Protein AF-A0AAD7DCB7-F1 (afdb_monomer)

Sequence (107 aa):
ERIRAVRSWRGGPARYDTIFVEQDGDLPGFCGLLTARVLLFFSFKHDHIEYPCALVTWLAAIGDPPCPDVGMWMVEPDVDNRGKRVMDIIHVDSILRGAHLIPIFSR

Secondary structure (DSSP, 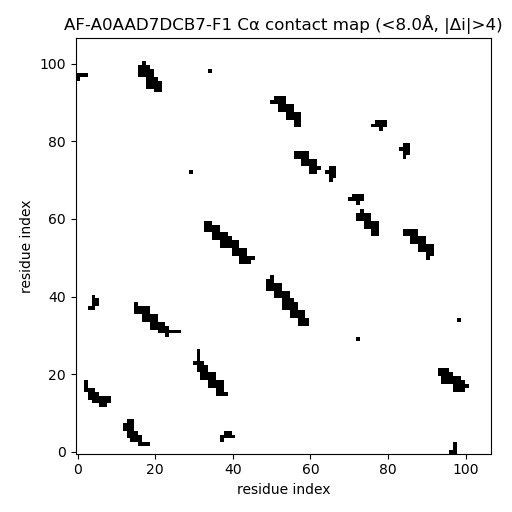8-state):
----EESSSTTSS-EE-EEEEES-TTS-GGGGEEEEEEEEEEEEEETTEEEEEEEEEEEEE-SSS--TTT----EEE-B-TTSPBPEEEEEGGGEEEEE--------

Foldseek 3Di:
DDADAACADPNHHTDWFKFWFAQAPVDPDCVRTWIWTFNDWDWDDDPNDIFTKTKIFTWAWDDDDDDPVPNHTDTHFDADPVRHTDIDIDGPVRTPGTDDDDDDPDD

Solvent-accessible surface area (backbone atoms only — not comparable to full-atom values): 6476 Å² total; per-residue (Å²): 139,86,83,49,49,40,81,53,46,96,89,43,64,59,41,57,38,33,28,34,27,69,72,36,90,89,42,69,72,66,81,12,43,44,40,31,34,36,66,36,77,52,69,51,74,57,97,91,40,78,47,54,30,29,37,32,33,42,35,40,69,58,75,81,72,53,40,85,89,78,70,43,77,47,67,43,80,30,54,46,100,84,70,45,70,40,66,52,80,42,55,52,84,46,50,74,45,76,43,86,86,77,84,85,84,81,130

Mean predicted aligned error: 3.86 Å

Structure (mmCIF, N/CA/C/O backbone):
data_AF-A0AAD7DCB7-F1
#
_entry.id   AF-A0AAD7DCB7-F1
#
loop_
_atom_site.group_PDB
_atom_site.id
_atom_site.type_symbol
_atom_site.label_atom_id
_atom_site.label_alt_id
_atom_site.label_comp_id
_atom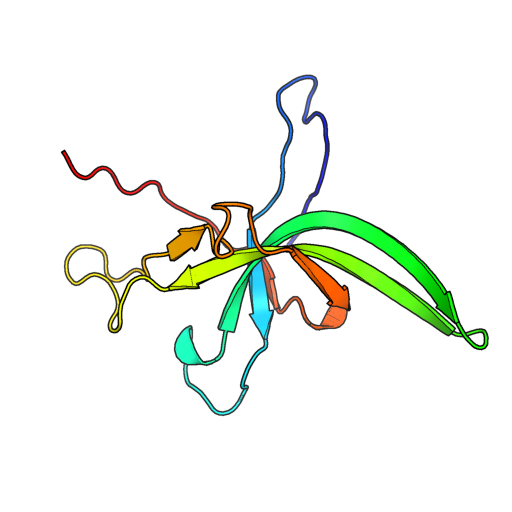_site.label_asym_id
_atom_site.label_entity_id
_atom_site.label_seq_id
_atom_site.pdbx_PDB_ins_code
_atom_site.Cartn_x
_atom_site.Cartn_y
_atom_site.Cartn_z
_atom_site.occupancy
_atom_site.B_iso_or_equiv
_atom_site.auth_seq_id
_atom_site.auth_comp_id
_atom_site.auth_asym_id
_atom_site.auth_atom_id
_atom_site.pdbx_PDB_model_num
ATOM 1 N N . GLU A 1 1 ? 8.776 -6.271 11.960 1.00 84.56 1 GLU A N 1
ATOM 2 C CA . GLU A 1 1 ? 8.678 -5.043 11.133 1.00 84.56 1 GLU A CA 1
ATOM 3 C C . GLU A 1 1 ? 7.692 -4.061 11.782 1.00 84.56 1 GLU A C 1
ATOM 5 O O . GLU A 1 1 ? 6.909 -4.505 12.611 1.00 84.56 1 GLU A O 1
ATOM 10 N N . ARG A 1 2 ? 7.738 -2.748 11.493 1.00 92.31 2 ARG A N 1
ATOM 11 C CA . ARG A 1 2 ? 6.727 -1.780 11.973 1.00 92.31 2 ARG A CA 1
ATOM 12 C C . ARG A 1 2 ? 6.367 -0.778 10.880 1.00 92.31 2 ARG A C 1
ATOM 14 O O . ARG A 1 2 ? 7.222 0.031 10.522 1.00 92.31 2 ARG A O 1
ATOM 21 N N . ILE A 1 3 ? 5.103 -0.794 10.467 1.00 96.69 3 ILE A N 1
ATOM 22 C CA . ILE A 1 3 ? 4.494 0.136 9.508 1.00 96.69 3 ILE A CA 1
ATOM 23 C C . ILE A 1 3 ? 3.889 1.317 10.282 1.00 96.69 3 ILE A C 1
ATOM 25 O O . ILE A 1 3 ? 3.341 1.145 11.374 1.00 96.69 3 ILE A O 1
ATOM 29 N N . ARG A 1 4 ? 4.048 2.538 9.770 1.00 96.12 4 ARG A N 1
ATOM 30 C CA . ARG A 1 4 ? 3.626 3.781 10.431 1.00 96.12 4 ARG A CA 1
ATOM 31 C C . ARG A 1 4 ? 2.812 4.667 9.499 1.00 96.12 4 ARG A C 1
ATOM 33 O O . ARG A 1 4 ? 3.166 4.854 8.340 1.00 96.12 4 ARG A O 1
ATOM 40 N N . ALA A 1 5 ? 1.798 5.296 10.079 1.00 97.25 5 ALA A N 1
ATOM 41 C CA . ALA A 1 5 ? 1.073 6.416 9.501 1.00 97.25 5 ALA A CA 1
ATOM 42 C C . ALA A 1 5 ? 0.959 7.513 10.565 1.00 97.25 5 ALA A C 1
ATOM 44 O O . ALA A 1 5 ? 0.135 7.433 11.475 1.00 97.25 5 ALA A O 1
ATOM 45 N N . VAL A 1 6 ? 1.858 8.497 10.517 1.00 96.25 6 VAL A N 1
ATOM 46 C CA . VAL A 1 6 ? 1.962 9.562 11.523 1.00 96.25 6 VAL A CA 1
ATOM 47 C C . VAL A 1 6 ? 2.071 10.924 10.849 1.00 96.25 6 VAL A C 1
ATOM 49 O O . VAL A 1 6 ? 2.883 11.126 9.951 1.00 96.25 6 VAL A O 1
ATOM 52 N N . ARG A 1 7 ? 1.268 11.889 11.311 1.00 94.38 7 ARG A N 1
ATOM 53 C CA . ARG A 1 7 ? 1.214 13.247 10.736 1.00 94.38 7 ARG A CA 1
ATOM 54 C C . ARG A 1 7 ? 2.461 14.090 11.019 1.00 94.38 7 ARG A C 1
ATOM 56 O O . ARG A 1 7 ? 2.745 15.011 10.266 1.00 94.38 7 ARG A O 1
ATOM 63 N N . SER A 1 8 ? 3.207 13.767 12.075 1.00 95.56 8 SER A N 1
ATOM 64 C CA . SER A 1 8 ? 4.519 14.347 12.367 1.00 95.56 8 SER A CA 1
ATOM 65 C C . SER A 1 8 ? 5.423 13.278 12.967 1.00 95.56 8 SER A C 1
ATOM 67 O O . SER A 1 8 ? 5.055 12.605 13.933 1.00 95.56 8 SER A O 1
ATOM 69 N N . TRP A 1 9 ? 6.602 13.096 12.380 1.00 92.50 9 TRP A N 1
ATOM 70 C CA . TRP A 1 9 ? 7.588 12.126 12.839 1.00 92.50 9 TRP A CA 1
ATOM 71 C C . TRP A 1 9 ? 8.791 12.840 13.446 1.00 92.50 9 TRP A C 1
ATOM 73 O O . TRP 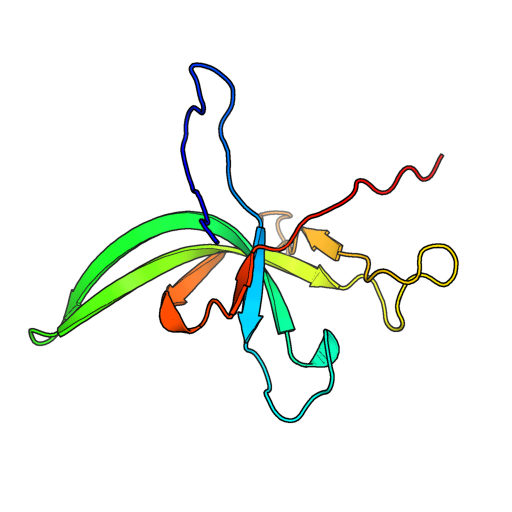A 1 9 ? 9.495 13.571 12.756 1.00 92.50 9 TRP A O 1
ATOM 83 N N . ARG A 1 10 ? 9.037 12.613 14.745 1.00 93.19 10 ARG A N 1
ATOM 84 C CA . ARG A 1 10 ? 10.134 13.243 15.511 1.00 93.19 10 ARG A CA 1
ATOM 85 C C . ARG A 1 10 ? 10.129 14.782 15.434 1.00 93.19 10 ARG A C 1
ATOM 87 O O . ARG A 1 10 ? 11.184 15.394 15.326 1.00 93.19 10 ARG A O 1
ATOM 94 N N . GLY A 1 11 ? 8.941 15.392 15.456 1.00 93.75 11 GLY A N 1
ATOM 95 C CA . GLY A 1 11 ? 8.761 16.842 15.297 1.00 93.75 11 GLY A CA 1
ATOM 96 C C . GLY A 1 11 ? 8.940 17.347 13.859 1.00 93.75 11 GLY A C 1
ATOM 97 O O . GLY A 1 11 ? 8.877 18.547 13.623 1.00 93.75 11 GLY A O 1
ATOM 98 N N . GLY A 1 12 ? 9.165 16.443 12.904 1.00 95.19 12 GLY A N 1
ATOM 99 C CA . GLY A 1 12 ? 9.334 16.748 11.490 1.00 95.19 12 GLY A CA 1
ATOM 100 C C . GLY A 1 12 ? 8.095 16.434 10.644 1.00 95.19 12 GLY A C 1
ATOM 101 O O . GLY A 1 12 ? 6.982 16.318 11.177 1.00 95.19 12 GLY A O 1
ATOM 102 N N . PRO A 1 13 ? 8.289 16.275 9.322 1.00 96.12 13 PRO A N 1
ATOM 103 C CA . PRO A 1 13 ? 7.226 15.960 8.376 1.00 96.12 13 PRO A CA 1
ATOM 104 C C . PRO A 1 13 ? 6.469 14.671 8.704 1.00 96.12 13 PRO A C 1
ATOM 106 O O . PRO A 1 13 ? 6.916 13.825 9.487 1.00 96.12 13 PRO A O 1
ATOM 109 N N . ALA A 1 14 ? 5.314 14.516 8.061 1.00 96.19 14 ALA A N 1
ATOM 110 C CA . ALA A 1 14 ? 4.544 13.288 8.137 1.00 96.19 14 ALA A CA 1
ATOM 111 C C . ALA A 1 14 ? 5.348 12.090 7.614 1.00 96.19 14 ALA A C 1
ATOM 113 O O . ALA A 1 14 ? 6.141 12.205 6.678 1.00 96.19 14 ALA A O 1
ATOM 114 N N . ARG A 1 15 ? 5.100 10.923 8.204 1.00 95.56 15 ARG A N 1
ATOM 115 C CA . ARG A 1 15 ? 5.653 9.645 7.766 1.00 95.56 15 ARG A CA 1
ATOM 116 C C . ARG A 1 15 ? 4.512 8.671 7.513 1.00 95.56 15 ARG A C 1
ATOM 118 O O . ARG A 1 15 ? 3.820 8.265 8.446 1.00 95.56 15 ARG A O 1
ATOM 125 N N . TYR A 1 16 ? 4.375 8.293 6.251 1.00 97.19 16 TYR A N 1
ATOM 126 C CA . TYR A 1 16 ? 3.399 7.334 5.752 1.00 97.19 16 TYR A CA 1
ATOM 127 C C . TYR A 1 16 ? 4.162 6.231 5.030 1.00 97.19 16 TYR A C 1
ATOM 129 O O . TYR A 1 16 ? 4.682 6.442 3.930 1.00 97.19 16 TYR A O 1
ATOM 137 N N . ASP A 1 17 ? 4.303 5.093 5.700 1.00 97.69 17 ASP A N 1
ATOM 138 C CA . ASP A 1 17 ? 5.051 3.959 5.174 1.00 97.69 17 ASP A CA 1
ATOM 139 C C . ASP A 1 17 ? 4.287 3.333 3.986 1.00 97.69 17 ASP A C 1
ATOM 141 O O . ASP A 1 17 ? 3.056 3.399 3.887 1.00 97.69 17 ASP A O 1
ATOM 145 N N . THR A 1 18 ? 5.044 2.773 3.043 1.00 98.06 18 THR A N 1
ATOM 146 C CA . THR A 1 18 ? 4.501 2.049 1.882 1.00 98.06 18 THR A CA 1
ATOM 147 C C . THR A 1 18 ? 4.436 0.564 2.231 1.00 98.06 18 THR A C 1
ATOM 149 O O . THR A 1 18 ? 5.204 0.098 3.074 1.00 98.06 18 THR A O 1
ATOM 152 N N . ILE A 1 19 ? 3.496 -0.165 1.645 1.00 98.38 19 ILE A N 1
ATOM 153 C CA . ILE A 1 19 ? 3.192 -1.559 1.961 1.00 98.38 19 ILE A CA 1
ATOM 154 C C . ILE A 1 19 ? 2.928 -2.367 0.692 1.00 98.38 19 ILE A C 1
ATOM 156 O O . ILE A 1 19 ? 2.500 -1.808 -0.320 1.0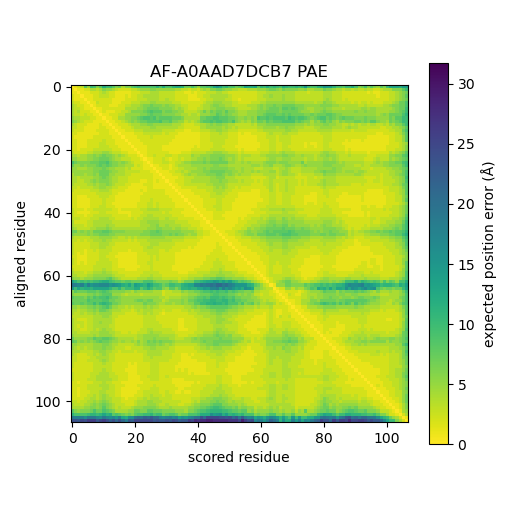0 98.38 19 ILE A O 1
ATOM 160 N N . PHE A 1 20 ? 3.148 -3.676 0.794 1.00 97.94 20 PHE A N 1
ATOM 161 C CA . PHE A 1 20 ? 2.584 -4.664 -0.117 1.00 97.94 20 PHE A CA 1
ATOM 162 C C . PHE A 1 20 ? 1.299 -5.236 0.474 1.00 97.94 20 PHE A C 1
ATOM 164 O O . PHE A 1 20 ? 1.246 -5.553 1.665 1.00 97.94 20 PHE A O 1
ATOM 171 N N . VAL A 1 21 ? 0.287 -5.363 -0.373 1.00 97.88 21 VAL A N 1
ATOM 172 C CA . VAL A 1 21 ? -1.022 -5.936 -0.060 1.00 97.88 21 VAL A CA 1
ATOM 173 C C . VAL A 1 21 ? -1.208 -7.165 -0.940 1.00 97.88 21 VAL A C 1
ATOM 175 O O . VAL A 1 21 ? -0.879 -7.120 -2.124 1.00 97.88 21 VAL A O 1
ATOM 178 N N . GLU A 1 22 ? -1.690 -8.259 -0.364 1.00 96.31 22 GLU A N 1
ATOM 179 C CA . GLU A 1 22 ? -1.998 -9.472 -1.124 1.00 96.31 22 GLU A CA 1
ATOM 180 C C . GLU A 1 22 ? -3.154 -9.219 -2.105 1.00 96.31 22 GLU A C 1
ATOM 182 O O . GLU A 1 22 ? -4.163 -8.613 -1.734 1.00 96.31 22 GLU A O 1
ATOM 187 N N . GLN A 1 23 ? -2.996 -9.665 -3.354 1.00 93.69 23 GLN A N 1
ATOM 188 C CA . GLN A 1 23 ? -4.033 -9.605 -4.387 1.00 93.69 23 GLN A CA 1
ATOM 189 C C . GLN A 1 23 ? -4.393 -10.993 -4.904 1.00 93.69 23 GLN A C 1
ATOM 191 O O . GLN A 1 23 ? -5.567 -11.351 -4.918 1.00 93.69 23 GLN A O 1
ATOM 196 N N . ASP A 1 24 ? -3.386 -11.751 -5.336 1.00 94.06 24 ASP A N 1
ATOM 197 C CA . ASP A 1 24 ? -3.551 -13.090 -5.891 1.00 94.06 24 ASP A CA 1
ATOM 198 C C . ASP A 1 24 ? -2.359 -13.962 -5.481 1.00 94.06 24 ASP A C 1
ATOM 200 O O . ASP A 1 24 ? -1.230 -13.752 -5.931 1.00 94.06 24 ASP A O 1
ATOM 204 N N . GLY A 1 25 ? -2.617 -14.928 -4.598 1.00 91.12 25 GLY A N 1
ATOM 205 C CA . GLY A 1 25 ? -1.604 -15.843 -4.074 1.00 91.12 25 GLY A CA 1
ATOM 206 C C . GLY A 1 25 ? -1.100 -16.872 -5.090 1.00 91.12 25 GLY A C 1
ATOM 207 O O . GLY A 1 25 ? -0.065 -17.494 -4.846 1.00 91.12 25 GLY A O 1
ATOM 208 N N . ASP A 1 26 ? -1.786 -17.036 -6.226 1.00 95.38 26 ASP A N 1
ATOM 209 C CA . ASP A 1 26 ? -1.378 -17.959 -7.289 1.00 95.38 26 ASP A CA 1
ATOM 210 C C . ASP A 1 26 ? -0.353 -17.323 -8.247 1.00 95.38 26 ASP A C 1
ATOM 212 O O . ASP A 1 26 ? 0.328 -18.026 -9.003 1.00 95.38 26 ASP A O 1
ATOM 216 N N . LEU A 1 27 ? -0.197 -15.993 -8.208 1.00 93.62 27 LEU A N 1
ATOM 217 C CA . LEU A 1 27 ? 0.766 -15.267 -9.031 1.00 93.62 27 LEU A CA 1
ATOM 218 C C . LEU A 1 27 ? 2.128 -15.121 -8.332 1.00 93.62 27 L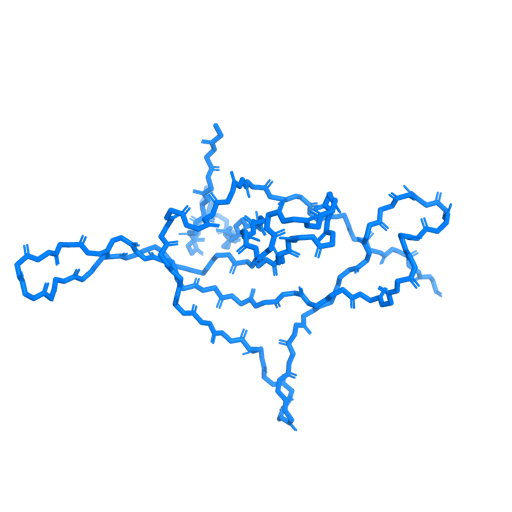EU A C 1
ATOM 220 O O . LEU A 1 27 ? 2.213 -14.818 -7.140 1.00 93.62 27 LEU A O 1
ATOM 224 N N . PRO A 1 28 ? 3.245 -15.285 -9.065 1.00 91.00 28 PRO A N 1
ATOM 225 C CA . PRO A 1 28 ? 4.566 -15.217 -8.466 1.00 91.00 28 PRO A CA 1
ATOM 226 C C . PRO A 1 28 ? 4.986 -13.778 -8.146 1.00 91.00 28 PRO A C 1
ATOM 228 O O . PRO A 1 28 ? 4.879 -12.863 -8.966 1.00 91.00 28 PRO A O 1
ATOM 231 N N . GLY A 1 29 ? 5.600 -13.604 -6.976 1.00 90.44 29 GLY A N 1
ATOM 232 C CA . GLY A 1 29 ? 6.306 -12.377 -6.614 1.00 90.44 29 GLY A CA 1
ATOM 233 C C . GLY A 1 29 ? 5.401 -11.146 -6.622 1.00 90.44 29 GLY A C 1
ATOM 234 O O . GLY A 1 29 ? 4.323 -11.160 -6.045 1.00 90.44 29 GLY A O 1
ATOM 235 N N . PHE A 1 30 ? 5.862 -10.061 -7.247 1.00 92.00 30 PHE A N 1
ATOM 236 C CA . PHE A 1 30 ? 5.133 -8.789 -7.282 1.00 92.00 30 PHE A CA 1
ATOM 237 C C . PHE A 1 30 ? 3.831 -8.860 -8.089 1.00 92.00 30 PHE A C 1
ATOM 239 O O . PHE A 1 30 ? 2.920 -8.099 -7.798 1.00 92.00 30 PHE A O 1
ATOM 246 N N . CYS A 1 31 ? 3.710 -9.773 -9.059 1.00 91.38 31 CYS A N 1
ATOM 247 C CA . CYS A 1 31 ? 2.505 -9.878 -9.886 1.00 91.38 31 CYS A CA 1
ATOM 248 C C . CYS A 1 31 ? 1.258 -10.266 -9.075 1.00 91.38 31 CYS A C 1
ATOM 250 O O . CYS A 1 31 ? 0.150 -9.965 -9.498 1.00 91.38 31 CYS A O 1
ATOM 252 N N . GLY A 1 32 ? 1.439 -10.909 -7.916 1.00 94.31 32 GLY A N 1
ATOM 253 C CA . GLY A 1 32 ? 0.366 -11.221 -6.967 1.00 94.31 32 GLY A CA 1
ATOM 254 C C . GLY A 1 32 ? 0.135 -10.152 -5.896 1.00 94.31 32 GLY A C 1
ATOM 255 O O . GLY A 1 32 ? -0.619 -10.389 -4.949 1.00 94.31 32 GLY A O 1
ATOM 256 N N . LEU A 1 33 ? 0.808 -8.998 -5.990 1.00 95.50 33 LEU A N 1
ATOM 257 C CA . LEU A 1 33 ? 0.817 -7.961 -4.961 1.00 95.50 33 LEU A CA 1
ATOM 258 C C . LEU A 1 33 ? 0.332 -6.615 -5.497 1.00 95.50 33 LEU A C 1
ATOM 260 O O . LEU A 1 33 ? 0.729 -6.153 -6.563 1.00 95.50 33 LEU A O 1
ATOM 264 N N . LEU A 1 34 ? -0.416 -5.910 -4.656 1.00 96.69 34 LEU A N 1
ATOM 265 C CA . LEU A 1 34 ? -0.678 -4.484 -4.805 1.00 96.69 34 LEU A CA 1
ATOM 266 C C . LEU A 1 34 ? 0.305 -3.679 -3.956 1.00 96.69 34 LEU A C 1
ATOM 268 O O . LEU A 1 34 ? 0.763 -4.122 -2.900 1.00 96.69 34 LEU A O 1
ATOM 272 N N . THR A 1 35 ? 0.600 -2.455 -4.391 1.00 97.44 35 THR A N 1
ATOM 273 C CA . THR A 1 35 ? 1.434 -1.517 -3.632 1.00 97.44 35 THR A CA 1
ATOM 274 C C . THR A 1 35 ? 0.594 -0.335 -3.168 1.00 97.44 35 THR A C 1
ATOM 276 O O . THR A 1 35 ? -0.144 0.266 -3.947 1.00 97.44 35 THR A O 1
ATOM 279 N N . ALA A 1 36 ? 0.710 0.032 -1.892 1.00 98.19 36 ALA A N 1
ATOM 280 C CA . ALA A 1 36 ? -0.071 1.127 -1.326 1.00 98.19 36 ALA A CA 1
ATOM 281 C C . ALA A 1 36 ? 0.718 1.931 -0.294 1.00 98.19 36 ALA A C 1
ATOM 283 O O . ALA A 1 36 ? 1.670 1.443 0.310 1.00 98.19 36 ALA A O 1
ATOM 284 N N . ARG A 1 37 ? 0.304 3.174 -0.042 1.00 98.12 37 ARG A N 1
ATOM 285 C CA . ARG A 1 37 ? 0.802 3.991 1.072 1.00 98.12 37 ARG A CA 1
ATOM 286 C C . ARG A 1 37 ? -0.267 4.121 2.142 1.00 98.12 37 ARG A C 1
ATOM 288 O O . ARG A 1 37 ? -1.375 4.565 1.847 1.00 98.12 37 ARG A O 1
ATOM 295 N N . VAL A 1 38 ? 0.085 3.796 3.384 1.00 98.31 38 VAL A N 1
ATOM 296 C CA . VAL A 1 38 ? -0.856 3.864 4.507 1.00 98.31 38 VAL A CA 1
ATOM 297 C C . VAL A 1 38 ? -0.963 5.289 5.027 1.00 98.31 38 VAL A C 1
ATOM 299 O O . VAL A 1 38 ? 0.033 5.897 5.413 1.00 98.31 38 VAL A O 1
ATOM 302 N N . LEU A 1 39 ? -2.183 5.815 5.069 1.00 97.94 39 LEU A N 1
ATOM 303 C CA . LEU A 1 39 ? -2.486 7.182 5.495 1.00 97.94 39 LEU A CA 1
ATOM 304 C C . LEU A 1 39 ? -3.028 7.244 6.925 1.00 97.94 39 LEU A C 1
ATOM 306 O O . LEU A 1 39 ? -2.809 8.232 7.627 1.00 97.94 39 LEU A O 1
ATOM 310 N N . LEU A 1 40 ? -3.729 6.197 7.361 1.00 97.81 40 LEU A N 1
ATOM 311 C CA . LEU A 1 40 ? -4.330 6.106 8.688 1.00 97.81 40 LEU A CA 1
ATOM 312 C C . LEU A 1 40 ? -4.561 4.639 9.054 1.00 97.81 40 LEU A C 1
ATOM 314 O O . LEU A 1 40 ? -5.020 3.873 8.217 1.00 97.81 40 LEU A O 1
ATOM 318 N N . PHE A 1 41 ? -4.313 4.286 10.313 1.00 98.19 41 PHE A N 1
ATOM 319 C CA . PHE A 1 41 ? -4.833 3.062 10.921 1.00 98.19 41 PHE A CA 1
ATOM 320 C C . PHE A 1 41 ? -6.006 3.421 11.829 1.00 98.19 41 PHE A C 1
ATOM 322 O O . PHE A 1 41 ? -5.924 4.397 12.579 1.00 98.19 41 PHE A O 1
ATOM 329 N N . PHE A 1 42 ? -7.085 2.653 11.757 1.00 98.06 42 PHE A N 1
ATOM 330 C CA . PHE A 1 42 ? -8.269 2.821 12.596 1.00 98.06 42 PHE A CA 1
ATOM 331 C C . PHE A 1 42 ? -8.972 1.474 12.771 1.00 98.06 42 PHE A C 1
ATOM 333 O O . PHE A 1 42 ? -8.666 0.524 12.061 1.00 98.06 42 PHE A O 1
ATOM 340 N N . SER A 1 43 ? -9.910 1.377 13.705 1.00 97.94 43 SER A N 1
ATOM 341 C CA . SER A 1 43 ? -10.828 0.243 13.784 1.00 97.94 43 SER A CA 1
ATOM 342 C C . SER A 1 43 ? -12.258 0.745 13.904 1.00 97.94 43 SER A C 1
ATOM 344 O O . SER A 1 43 ? -12.508 1.865 14.362 1.00 97.94 43 SER A O 1
ATOM 346 N N . PHE A 1 44 ? -13.206 -0.069 13.458 1.00 96.75 44 PHE A N 1
ATOM 347 C CA . PHE A 1 44 ? -14.627 0.153 13.700 1.00 96.75 44 PHE A CA 1
ATOM 348 C C . PHE A 1 44 ? -15.295 -1.155 14.109 1.00 96.75 44 PHE A C 1
ATOM 350 O O . PHE A 1 44 ? -14.738 -2.236 13.917 1.00 96.75 44 PHE A O 1
ATOM 357 N N . LYS A 1 45 ? -16.485 -1.056 14.705 1.00 98.00 45 LYS A N 1
ATOM 358 C CA . LYS A 1 45 ? -17.272 -2.222 15.109 1.00 98.00 45 LYS A CA 1
ATOM 359 C C . LYS A 1 45 ? -18.503 -2.369 14.233 1.00 98.00 45 LYS A C 1
ATOM 361 O O . LYS A 1 45 ? -19.224 -1.395 14.028 1.00 98.00 45 LYS A O 1
ATOM 366 N N . HIS A 1 46 ? -18.753 -3.587 13.778 1.00 96.12 46 HIS A N 1
ATOM 367 C CA . HIS A 1 46 ? -19.973 -3.977 13.084 1.00 96.12 46 HIS A CA 1
ATOM 368 C C . HIS A 1 46 ? -20.372 -5.370 13.576 1.00 96.12 46 HIS A C 1
ATOM 370 O O . HIS A 1 46 ? -19.511 -6.230 13.719 1.00 96.12 46 HIS A O 1
ATOM 376 N N . ASP A 1 47 ? -21.640 -5.555 13.948 1.00 96.62 47 ASP A N 1
ATOM 377 C CA . ASP A 1 47 ? -22.166 -6.814 14.499 1.00 96.62 47 ASP A CA 1
ATOM 378 C C . ASP A 1 47 ? -21.310 -7.421 15.625 1.00 96.62 47 ASP A C 1
ATOM 380 O O . ASP A 1 47 ? -21.033 -8.614 15.671 1.00 96.62 47 ASP A O 1
ATOM 384 N N . HIS A 1 48 ? -20.878 -6.568 16.562 1.00 96.81 48 HIS A N 1
ATOM 385 C CA . HIS A 1 48 ? -20.004 -6.917 17.693 1.00 96.81 48 HIS A CA 1
ATOM 386 C C . HIS A 1 48 ? -18.588 -7.396 17.323 1.00 96.81 48 HIS A C 1
ATOM 388 O O . HIS A 1 48 ? -17.809 -7.711 18.222 1.00 96.81 48 HIS A O 1
ATOM 394 N N . ILE A 1 49 ? -18.220 -7.369 16.042 1.00 97.56 49 ILE A N 1
ATOM 395 C CA . ILE A 1 49 ? -16.880 -7.680 15.545 1.00 97.56 49 ILE A CA 1
ATOM 396 C C . ILE A 1 49 ? -16.109 -6.370 15.367 1.00 97.56 49 ILE A C 1
ATOM 398 O O . ILE A 1 49 ? -16.636 -5.392 14.834 1.00 97.56 49 ILE A O 1
ATOM 402 N N . GLU A 1 50 ? -14.869 -6.327 15.852 1.00 97.81 50 GLU A N 1
ATOM 403 C CA . GLU A 1 50 ? -13.949 -5.216 15.611 1.00 97.81 50 GLU A CA 1
ATOM 404 C C . GLU A 1 50 ? -13.114 -5.492 14.360 1.00 97.81 50 GLU A C 1
ATOM 406 O O . GLU A 1 50 ? -12.456 -6.525 14.268 1.00 97.81 50 GLU A O 1
ATOM 411 N N . TYR A 1 51 ? -13.127 -4.548 13.424 1.00 98.00 51 TYR A N 1
ATOM 412 C CA . TYR A 1 51 ? -12.402 -4.627 12.163 1.00 98.00 51 TYR A CA 1
ATOM 413 C C . TYR A 1 51 ? -11.216 -3.660 12.200 1.00 98.00 51 TYR A C 1
ATOM 415 O O . TYR A 1 51 ? -11.425 -2.445 12.104 1.00 98.00 51 TYR A O 1
ATOM 423 N N . PRO A 1 52 ? -9.975 -4.147 12.385 1.00 98.19 52 PRO A N 1
ATOM 424 C CA . PRO A 1 52 ? -8.785 -3.330 12.214 1.00 98.19 52 PRO A CA 1
ATOM 425 C C . PRO A 1 52 ? -8.588 -2.995 10.733 1.00 98.19 52 PRO A C 1
ATOM 427 O O . PRO A 1 52 ? -8.488 -3.871 9.873 1.00 98.19 52 PRO A O 1
ATOM 430 N N . CYS A 1 53 ? -8.485 -1.706 10.434 1.00 98.38 53 CYS A N 1
ATOM 431 C CA . CYS A 1 53 ? -8.441 -1.188 9.077 1.00 98.38 53 CYS A CA 1
ATOM 432 C C . CYS A 1 53 ? -7.286 -0.214 8.850 1.00 98.38 53 CYS A C 1
ATOM 434 O O . CYS A 1 53 ? -6.780 0.455 9.759 1.00 98.38 53 CYS A O 1
ATOM 436 N N . ALA A 1 54 ? -6.910 -0.094 7.583 1.00 98.44 54 ALA A N 1
ATOM 437 C CA . ALA A 1 54 ? -6.000 0.920 7.092 1.00 98.44 54 ALA A CA 1
ATOM 438 C C . ALA A 1 54 ? -6.658 1.694 5.947 1.00 98.44 54 ALA A C 1
ATOM 440 O O . ALA A 1 54 ? -7.174 1.104 5.002 1.00 98.44 54 ALA A O 1
ATOM 441 N N . LEU A 1 55 ? -6.613 3.024 6.018 1.00 98.56 55 LEU A N 1
ATOM 442 C CA . LEU A 1 55 ? -6.894 3.882 4.872 1.00 98.56 55 LEU A CA 1
ATOM 443 C C . LEU A 1 55 ? -5.620 3.999 4.044 1.00 98.56 55 LEU A C 1
ATOM 445 O O . LEU A 1 55 ? -4.585 4.438 4.563 1.00 98.56 55 LEU A O 1
ATOM 449 N N . VAL A 1 56 ? -5.700 3.657 2.765 1.00 98.56 56 VAL A N 1
ATOM 450 C CA . VAL A 1 56 ? -4.551 3.655 1.862 1.00 98.56 56 VAL A CA 1
ATOM 451 C C . VAL A 1 56 ? -4.776 4.529 0.636 1.00 98.56 56 VAL A C 1
ATOM 453 O O . VAL A 1 56 ? -5.900 4.895 0.304 1.00 98.56 56 VAL A O 1
ATOM 456 N N . THR A 1 57 ? -3.681 4.868 -0.039 1.00 98.50 57 THR A N 1
ATOM 457 C CA . THR A 1 57 ? -3.691 5.320 -1.433 1.00 98.50 57 THR A CA 1
ATOM 458 C C . THR A 1 57 ? -2.844 4.377 -2.275 1.00 98.50 57 THR A C 1
ATOM 460 O O . THR A 1 57 ? -1.751 3.992 -1.847 1.00 98.50 57 THR A O 1
ATOM 463 N N . TRP A 1 58 ? -3.357 3.999 -3.441 1.00 98.19 58 TRP A N 1
ATOM 464 C CA . TRP A 1 58 ? -2.743 2.986 -4.293 1.00 98.19 58 TRP A CA 1
ATOM 465 C C . TRP A 1 58 ? -1.597 3.537 -5.144 1.00 98.19 58 TRP A C 1
ATOM 467 O O . TRP A 1 58 ? -1.497 4.739 -5.425 1.00 98.19 58 TRP A O 1
ATOM 477 N N . LEU A 1 59 ? -0.695 2.631 -5.506 1.00 97.12 59 LEU A N 1
ATOM 478 C CA . LEU A 1 59 ? 0.408 2.849 -6.428 1.00 97.12 59 LEU A CA 1
ATOM 479 C C . LEU A 1 59 ? 0.300 1.788 -7.529 1.00 97.12 59 LEU A C 1
ATOM 481 O O . LEU A 1 59 ? 0.414 0.596 -7.241 1.00 97.12 59 LEU A O 1
ATOM 485 N N . ALA A 1 60 ? 0.061 2.223 -8.763 1.00 94.69 60 ALA A N 1
ATOM 486 C CA . ALA A 1 60 ? -0.061 1.345 -9.919 1.00 94.69 60 ALA A CA 1
ATOM 487 C C . ALA A 1 60 ? 1.324 0.998 -10.473 1.00 94.69 60 ALA A C 1
ATOM 489 O O . ALA A 1 60 ? 2.223 1.841 -10.476 1.00 94.69 60 ALA A O 1
ATOM 490 N N . ALA A 1 61 ? 1.500 -0.238 -10.941 1.00 93.12 61 ALA A N 1
ATOM 491 C CA . ALA A 1 61 ? 2.716 -0.651 -11.631 1.00 93.12 61 ALA A CA 1
ATOM 492 C C . ALA A 1 61 ? 2.843 0.066 -12.983 1.00 93.12 61 ALA A C 1
ATOM 494 O O . ALA A 1 61 ? 1.880 0.147 -13.746 1.00 93.12 61 ALA A O 1
ATOM 495 N N . ILE A 1 62 ? 4.039 0.574 -13.280 1.00 90.38 62 ILE A 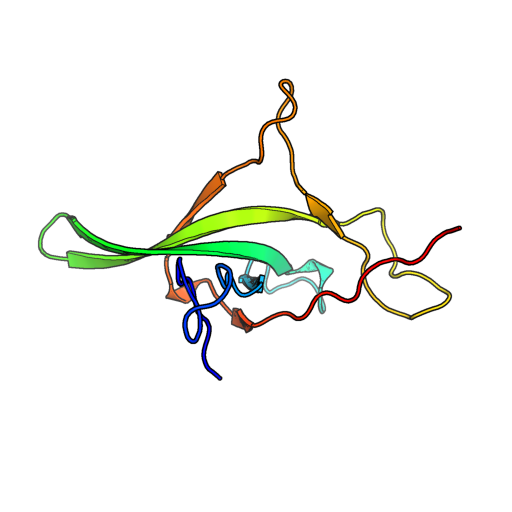N 1
ATOM 496 C CA . ILE A 1 62 ? 4.357 1.192 -14.566 1.00 90.38 62 ILE A CA 1
ATOM 497 C C . ILE A 1 62 ? 4.902 0.106 -15.488 1.00 90.38 62 ILE A C 1
ATOM 499 O O . ILE A 1 62 ? 6.082 -0.244 -15.423 1.00 90.38 62 ILE A O 1
ATOM 503 N N . GLY A 1 63 ? 4.033 -0.394 -16.363 1.00 83.00 63 GLY A N 1
ATOM 504 C CA . GLY A 1 63 ? 4.371 -1.454 -17.306 1.00 83.00 63 GLY A CA 1
ATOM 505 C C . GLY A 1 63 ? 4.607 -2.817 -16.648 1.00 83.00 63 GLY A C 1
ATOM 506 O O . GLY A 1 63 ? 4.421 -3.009 -15.448 1.00 83.00 63 GLY A O 1
ATOM 507 N N . ASP A 1 64 ? 5.003 -3.766 -17.486 1.00 80.31 64 ASP A N 1
ATOM 508 C CA . ASP A 1 64 ? 5.378 -5.143 -17.156 1.00 80.31 64 ASP A CA 1
ATOM 509 C C . ASP A 1 64 ? 6.405 -5.546 -18.226 1.00 80.31 64 ASP A C 1
ATOM 511 O O . ASP A 1 64 ? 6.081 -5.384 -19.413 1.00 80.31 64 ASP A O 1
ATOM 515 N N . PRO A 1 65 ? 7.659 -5.945 -17.907 1.00 86.12 65 PRO A N 1
ATOM 516 C CA . PRO A 1 65 ? 8.241 -6.485 -16.654 1.00 86.12 65 PRO A CA 1
ATOM 517 C C . PRO A 1 65 ? 9.009 -5.451 -15.778 1.00 86.12 65 PRO A C 1
ATOM 519 O O . PRO A 1 65 ? 8.960 -4.256 -16.081 1.00 86.12 65 PRO A O 1
ATOM 522 N N . PRO A 1 66 ? 9.736 -5.849 -14.693 1.00 89.25 66 PRO A N 1
ATOM 523 C CA . PRO A 1 66 ? 10.590 -4.939 -13.916 1.00 89.25 66 PRO A CA 1
ATOM 524 C C . PRO A 1 66 ? 11.551 -4.122 -14.779 1.00 89.25 66 PRO A C 1
ATOM 526 O O . PRO A 1 66 ? 11.992 -4.577 -15.835 1.00 89.25 66 PRO A O 1
ATOM 529 N N . CYS A 1 67 ? 11.953 -2.947 -14.285 1.00 87.88 67 CYS A N 1
ATOM 530 C CA . CYS A 1 67 ? 12.922 -2.105 -14.980 1.00 87.88 67 CYS A CA 1
ATOM 531 C C . CYS A 1 67 ? 14.217 -2.895 -15.252 1.00 87.88 67 CYS A C 1
ATOM 533 O O . CYS A 1 67 ? 14.808 -3.414 -14.300 1.00 87.88 67 CYS A O 1
ATOM 535 N N . PRO A 1 68 ? 14.690 -2.967 -16.509 1.00 86.81 68 PRO A N 1
ATOM 536 C CA . PRO A 1 68 ? 15.847 -3.785 -16.867 1.00 86.81 68 PRO A CA 1
ATOM 537 C C . PRO A 1 68 ? 17.153 -3.296 -16.226 1.00 86.81 68 PRO A C 1
ATOM 539 O O . PRO A 1 68 ? 18.041 -4.106 -15.977 1.00 86.81 68 PRO A O 1
ATOM 542 N N . ASP A 1 69 ? 17.261 -2.001 -15.917 1.00 86.88 69 ASP A N 1
ATOM 543 C CA . ASP A 1 69 ? 18.493 -1.406 -15.384 1.00 86.88 69 ASP A CA 1
ATOM 544 C C . ASP A 1 69 ? 18.673 -1.647 -13.878 1.00 86.88 69 ASP A C 1
ATOM 546 O O . ASP A 1 69 ? 19.789 -1.855 -13.406 1.00 86.88 69 ASP A O 1
ATOM 550 N N . VAL A 1 70 ? 17.578 -1.610 -13.107 1.00 84.88 70 VAL A N 1
ATOM 551 C CA . VAL A 1 70 ? 17.610 -1.747 -11.635 1.00 84.88 70 VAL A CA 1
ATOM 552 C C . VAL A 1 70 ? 17.014 -3.060 -11.125 1.00 84.88 70 VAL A C 1
ATOM 554 O O . VAL A 1 70 ? 17.176 -3.383 -9.950 1.00 84.88 70 VAL A O 1
ATOM 557 N N . GLY A 1 71 ? 16.307 -3.812 -11.972 1.00 89.12 71 GLY A N 1
ATOM 558 C CA . GLY A 1 71 ? 15.618 -5.053 -11.605 1.00 89.12 71 GLY A CA 1
ATOM 559 C C . GLY A 1 71 ? 14.433 -4.860 -10.651 1.00 89.12 71 GLY A C 1
ATOM 560 O O . GLY A 1 71 ? 13.979 -5.821 -10.034 1.00 89.12 71 GLY A O 1
ATOM 561 N N . MET A 1 72 ? 13.945 -3.626 -10.490 1.00 91.19 72 MET A N 1
ATOM 562 C CA . MET A 1 72 ? 12.846 -3.270 -9.588 1.00 91.19 72 MET A CA 1
ATOM 563 C C . MET A 1 72 ? 11.585 -2.909 -10.369 1.00 91.19 72 MET A C 1
ATOM 565 O O . MET A 1 72 ? 11.654 -2.359 -11.469 1.00 91.19 72 MET A O 1
ATOM 569 N N . TRP A 1 73 ? 10.429 -3.174 -9.767 1.00 92.69 73 TRP A N 1
ATOM 570 C CA . TRP A 1 73 ? 9.147 -2.707 -10.281 1.00 92.69 73 TRP A CA 1
ATOM 571 C C . TRP A 1 73 ? 9.033 -1.197 -10.113 1.00 92.69 73 TRP A C 1
ATOM 573 O O . TRP A 1 73 ? 9.295 -0.653 -9.038 1.00 92.69 73 TRP A O 1
ATOM 583 N N . MET A 1 74 ? 8.645 -0.526 -11.190 1.00 93.69 74 MET A N 1
ATOM 584 C CA . MET A 1 74 ? 8.339 0.896 -11.162 1.00 93.69 74 MET A CA 1
ATOM 585 C C . MET A 1 74 ? 6.867 1.066 -10.818 1.00 93.69 74 MET A C 1
ATOM 587 O O . MET A 1 74 ? 6.027 0.314 -11.305 1.00 93.69 74 MET A O 1
ATOM 591 N N . VAL A 1 75 ? 6.559 2.043 -9.971 1.00 94.62 75 VAL A N 1
ATOM 592 C CA . VAL A 1 75 ? 5.184 2.347 -9.575 1.00 94.62 75 VAL A CA 1
ATOM 593 C C . VAL A 1 75 ? 4.943 3.848 -9.580 1.00 94.62 75 VAL A C 1
ATOM 595 O O . VAL A 1 75 ? 5.838 4.629 -9.244 1.00 94.62 75 VAL A O 1
ATOM 598 N N . GLU A 1 76 ? 3.721 4.252 -9.897 1.00 95.19 76 GLU A N 1
ATOM 599 C CA . GLU A 1 76 ? 3.268 5.639 -9.822 1.00 95.19 76 GLU A CA 1
ATOM 600 C C . GLU A 1 76 ? 1.989 5.772 -8.992 1.00 95.19 76 GLU A C 1
ATOM 602 O O . GLU A 1 76 ? 1.284 4.788 -8.779 1.00 95.19 76 GLU A O 1
ATOM 607 N N . PRO A 1 77 ? 1.683 6.969 -8.456 1.00 96.62 77 PRO A N 1
ATOM 608 C CA . PRO A 1 77 ? 0.387 7.240 -7.845 1.00 96.62 77 PRO A CA 1
ATOM 609 C C . PRO A 1 77 ? -0.769 6.820 -8.748 1.00 96.62 77 PRO A C 1
ATOM 611 O O . PRO A 1 77 ? -0.904 7.358 -9.842 1.00 96.62 77 PRO A O 1
ATOM 614 N N . ASP A 1 78 ? -1.633 5.941 -8.250 1.00 97.38 78 ASP A N 1
ATOM 615 C CA . ASP A 1 78 ? -2.881 5.644 -8.940 1.00 97.38 78 ASP A CA 1
ATOM 616 C C . ASP A 1 78 ? -3.847 6.824 -8.760 1.00 97.38 78 ASP A C 1
ATOM 618 O O . ASP A 1 78 ? -4.081 7.291 -7.632 1.00 97.38 78 ASP A O 1
ATOM 622 N N . VAL A 1 79 ? -4.354 7.357 -9.869 1.00 97.56 79 VAL A N 1
ATOM 623 C CA . VAL A 1 79 ? -5.189 8.560 -9.905 1.00 97.56 79 VAL A CA 1
ATOM 624 C C . VAL A 1 79 ? -6.445 8.336 -10.736 1.00 97.56 79 VAL A C 1
ATOM 626 O O . VAL A 1 79 ? -6.425 7.702 -11.784 1.00 97.56 79 VAL A O 1
ATOM 629 N N . ASP A 1 80 ? -7.556 8.898 -10.269 1.00 95.69 80 ASP A N 1
ATOM 630 C CA . ASP A 1 80 ? -8.823 8.883 -10.986 1.00 95.69 80 ASP A CA 1
ATOM 631 C C . ASP A 1 80 ? -8.821 9.839 -12.197 1.00 95.69 80 ASP A C 1
ATOM 633 O O . ASP A 1 80 ? -7.874 10.585 -12.460 1.00 95.69 80 ASP A O 1
ATOM 637 N N . ASN A 1 81 ? -9.940 9.873 -12.924 1.00 95.25 81 ASN A N 1
ATOM 638 C CA . ASN A 1 81 ? -10.132 10.750 -14.084 1.00 95.25 81 ASN A CA 1
ATOM 639 C C . ASN A 1 81 ? -10.081 12.262 -13.770 1.00 95.25 81 ASN A C 1
ATOM 641 O O . ASN A 1 81 ? -10.105 13.075 -14.694 1.00 95.25 81 ASN A O 1
ATOM 645 N N . ARG A 1 82 ? -10.022 12.656 -12.493 1.00 95.88 82 ARG A N 1
ATOM 646 C CA . ARG A 1 82 ? -9.851 14.041 -12.034 1.00 95.88 82 ARG A CA 1
ATOM 647 C C . ARG A 1 82 ? -8.430 14.309 -11.533 1.00 95.88 82 ARG A C 1
ATOM 649 O O . ARG A 1 82 ? -8.172 15.396 -11.019 1.00 95.88 82 ARG A O 1
ATOM 656 N N . GLY A 1 83 ? -7.519 13.342 -11.655 1.00 95.06 83 GLY A N 1
ATOM 657 C CA . GLY A 1 83 ? -6.148 13.434 -11.157 1.00 95.06 83 GLY A CA 1
ATOM 658 C C . GLY A 1 83 ? -6.042 13.318 -9.635 1.00 95.06 83 GLY A C 1
ATOM 659 O O . GLY A 1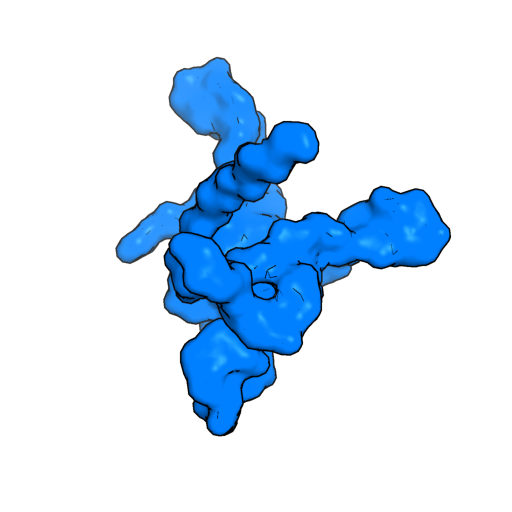 83 ? -5.010 13.676 -9.060 1.00 95.06 83 GLY A O 1
ATOM 660 N N . LYS A 1 84 ? -7.094 12.854 -8.949 1.00 96.81 84 LYS A N 1
ATOM 661 C CA . LYS A 1 84 ? -7.062 12.632 -7.504 1.00 96.81 84 LYS A CA 1
ATOM 662 C C . LYS A 1 84 ? -6.613 11.208 -7.219 1.00 96.81 84 LYS A C 1
ATOM 664 O O . LYS A 1 84 ? -7.053 10.266 -7.861 1.00 96.81 84 LYS A O 1
ATOM 669 N N . ARG A 1 85 ? -5.772 11.052 -6.198 1.00 97.31 85 ARG A N 1
ATOM 670 C CA . ARG A 1 85 ? -5.332 9.743 -5.710 1.00 97.31 85 ARG A CA 1
ATOM 671 C C . ARG A 1 85 ? -6.512 8.819 -5.412 1.00 97.31 85 ARG A C 1
ATOM 673 O O . ARG A 1 85 ? -7.384 9.193 -4.622 1.00 97.31 85 ARG A O 1
ATOM 680 N N . VAL A 1 86 ? -6.473 7.612 -5.970 1.00 97.81 86 VAL A N 1
ATOM 681 C CA . VAL A 1 86 ? -7.393 6.532 -5.608 1.00 97.81 86 VAL A CA 1
ATOM 682 C C . VAL A 1 86 ? -7.071 6.085 -4.182 1.00 97.81 86 VAL A C 1
ATOM 684 O O . VAL A 1 86 ? -5.901 5.971 -3.788 1.00 97.81 86 VAL A O 1
ATOM 687 N N . MET A 1 87 ? -8.118 5.910 -3.379 1.00 97.88 87 MET A N 1
ATOM 688 C CA . MET A 1 87 ? -8.033 5.574 -1.962 1.00 97.88 87 MET A CA 1
ATOM 689 C C . MET A 1 87 ? -9.026 4.478 -1.620 1.00 97.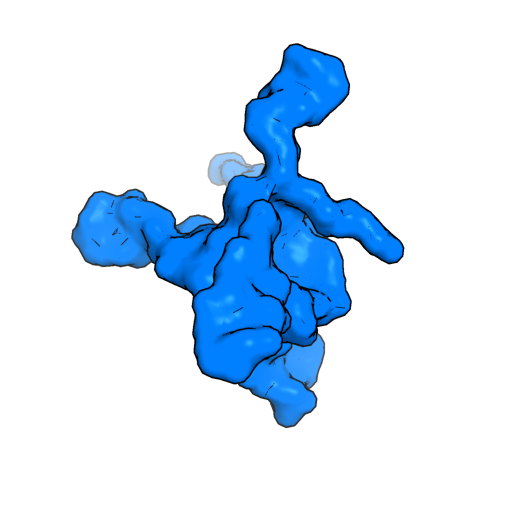88 87 MET A C 1
ATOM 691 O O . MET A 1 87 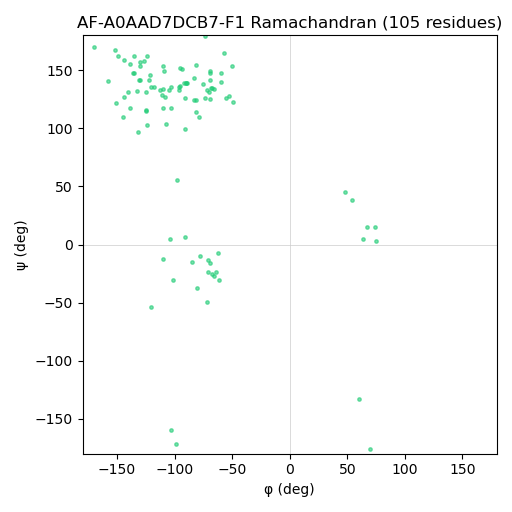? -10.116 4.450 -2.187 1.00 97.88 87 MET A O 1
ATOM 695 N N . ASP A 1 88 ? -8.662 3.633 -0.663 1.00 98.00 88 ASP A N 1
ATOM 696 C CA . ASP A 1 88 ? -9.517 2.543 -0.204 1.00 98.00 88 ASP A CA 1
ATOM 697 C C . ASP A 1 88 ? -9.279 2.218 1.276 1.00 98.00 88 ASP A C 1
ATOM 699 O O . ASP A 1 88 ? -8.260 2.614 1.860 1.00 98.00 88 ASP A O 1
ATOM 703 N N . ILE A 1 89 ? -10.235 1.521 1.886 1.00 98.19 89 ILE A N 1
ATOM 704 C CA . ILE A 1 89 ? -10.133 0.965 3.233 1.00 98.19 89 ILE A CA 1
ATOM 705 C C . ILE A 1 89 ? -9.874 -0.531 3.098 1.00 98.19 89 ILE A C 1
ATOM 707 O O . ILE A 1 89 ? -10.726 -1.274 2.624 1.00 98.19 89 ILE A O 1
ATOM 711 N N . ILE A 1 90 ? -8.721 -0.975 3.586 1.00 98.12 90 ILE A N 1
ATOM 712 C CA . ILE A 1 90 ? -8.358 -2.393 3.613 1.00 98.12 90 ILE A CA 1
ATOM 713 C C . ILE A 1 90 ? -8.345 -2.919 5.044 1.00 98.12 90 ILE A C 1
ATOM 715 O O . ILE A 1 90 ? -8.108 -2.166 5.996 1.00 98.12 90 ILE A O 1
ATOM 719 N N . HIS A 1 91 ? -8.576 -4.221 5.201 1.00 97.56 91 HIS A N 1
ATOM 720 C CA . HIS A 1 91 ? -8.340 -4.899 6.470 1.00 97.56 91 HIS A CA 1
ATOM 721 C C . HIS A 1 91 ? -6.834 -4.967 6.744 1.00 97.56 91 HIS A C 1
ATOM 723 O O . HIS A 1 91 ? -6.048 -5.179 5.826 1.00 97.56 91 HIS A O 1
ATOM 729 N N . VAL A 1 92 ? -6.406 -4.801 7.995 1.00 97.50 92 VAL A N 1
ATOM 730 C CA . VAL A 1 92 ? -4.965 -4.822 8.321 1.00 97.50 92 VAL A CA 1
ATOM 731 C C . VAL A 1 92 ? -4.319 -6.169 7.977 1.00 97.50 92 VAL A C 1
ATOM 733 O O . VAL A 1 92 ? -3.157 -6.188 7.583 1.00 97.50 92 VAL A O 1
ATOM 736 N N . ASP A 1 93 ? -5.071 -7.267 8.045 1.00 96.25 93 ASP A N 1
ATOM 737 C CA . ASP A 1 93 ? -4.553 -8.608 7.734 1.00 96.25 93 ASP A CA 1
ATOM 738 C C . ASP A 1 93 ? -4.240 -8.826 6.247 1.00 96.25 93 ASP A C 1
ATOM 740 O O . ASP A 1 93 ? -3.505 -9.753 5.925 1.00 96.25 93 ASP A O 1
ATOM 744 N N . SER A 1 94 ? -4.730 -7.975 5.334 1.00 96.44 94 SER A N 1
ATOM 745 C CA . SER A 1 94 ? -4.334 -8.057 3.919 1.00 96.44 94 SER A CA 1
ATOM 746 C C . SER A 1 94 ? -2.946 -7.460 3.658 1.00 96.44 94 SER A C 1
ATOM 748 O O . SER A 1 94 ? -2.402 -7.580 2.558 1.00 96.44 94 SER A O 1
ATOM 750 N N . ILE A 1 95 ? -2.361 -6.781 4.652 1.00 97.50 95 ILE A N 1
ATOM 751 C CA . ILE A 1 95 ? -1.033 -6.183 4.556 1.00 97.50 95 ILE A CA 1
ATOM 752 C C . ILE A 1 95 ? 0.015 -7.276 4.752 1.00 97.50 95 ILE A C 1
ATOM 754 O O . ILE A 1 95 ? 0.253 -7.735 5.867 1.00 97.50 95 ILE A O 1
ATOM 758 N N . LEU A 1 96 ? 0.715 -7.626 3.675 1.00 96.25 96 LEU A N 1
ATOM 759 C CA . LEU A 1 96 ? 1.748 -8.654 3.718 1.00 96.25 96 LEU A CA 1
ATOM 760 C C . LEU A 1 96 ? 2.997 -8.171 4.470 1.00 96.25 96 LEU A C 1
ATOM 762 O O . LEU A 1 96 ? 3.536 -8.876 5.321 1.00 96.25 96 LEU A O 1
ATOM 766 N N . ARG A 1 97 ? 3.496 -6.976 4.120 1.00 96.44 97 ARG A N 1
ATOM 767 C CA . ARG A 1 97 ? 4.709 -6.371 4.703 1.00 96.44 97 ARG A CA 1
ATOM 768 C C . ARG A 1 97 ? 4.893 -4.917 4.276 1.00 96.44 97 ARG A C 1
ATOM 770 O O . ARG A 1 97 ? 4.233 -4.433 3.358 1.00 96.44 97 ARG A O 1
ATOM 777 N N . GLY A 1 98 ? 5.840 -4.225 4.903 1.00 97.31 98 GLY A N 1
ATOM 778 C CA . GLY A 1 98 ? 6.300 -2.919 4.441 1.00 97.31 98 GLY A CA 1
ATOM 779 C C . GLY A 1 98 ? 7.077 -3.006 3.123 1.00 97.31 98 GLY A C 1
ATOM 780 O O . GLY A 1 98 ? 7.786 -3.976 2.843 1.00 97.31 98 GLY A O 1
ATOM 781 N N . ALA A 1 99 ? 6.949 -1.952 2.323 1.00 95.69 99 ALA A N 1
ATOM 782 C CA . ALA A 1 99 ? 7.648 -1.741 1.065 1.00 95.69 99 ALA A CA 1
ATOM 783 C C . ALA A 1 99 ? 8.464 -0.443 1.129 1.00 95.69 99 ALA A C 1
ATOM 785 O O . ALA A 1 99 ? 8.059 0.550 1.743 1.00 95.69 99 ALA A O 1
ATOM 786 N N . HIS A 1 100 ? 9.619 -0.440 0.466 1.00 92.81 100 HIS A N 1
ATOM 787 C CA . HIS A 1 100 ? 10.459 0.743 0.326 1.00 92.81 100 HIS A CA 1
ATOM 788 C C . HIS A 1 100 ? 10.447 1.201 -1.125 1.00 92.81 100 HIS A C 1
ATOM 790 O O . HIS A 1 100 ? 10.709 0.414 -2.028 1.00 92.81 100 HIS A O 1
ATOM 796 N N . LEU A 1 101 ? 10.166 2.486 -1.329 1.00 92.44 101 LEU A N 1
ATOM 797 C CA . LEU A 1 101 ? 10.286 3.121 -2.633 1.00 92.44 101 LEU A CA 1
ATOM 798 C C . LEU A 1 101 ? 11.639 3.813 -2.727 1.00 92.44 101 LEU A C 1
ATOM 800 O O . LEU A 1 101 ? 12.041 4.529 -1.806 1.00 92.44 101 LEU A O 1
ATOM 804 N N . ILE A 1 102 ? 12.303 3.630 -3.860 1.00 91.12 102 ILE A N 1
ATOM 805 C CA . ILE A 1 102 ? 13.477 4.404 -4.249 1.00 91.12 102 ILE A CA 1
ATOM 806 C C . ILE A 1 102 ? 13.014 5.387 -5.331 1.00 91.12 102 ILE A C 1
ATOM 808 O O . ILE A 1 102 ? 12.282 4.973 -6.232 1.00 91.12 102 ILE A O 1
ATOM 812 N N . PRO A 1 103 ? 13.368 6.682 -5.252 1.00 88.62 103 PRO A N 1
ATOM 813 C CA . PRO A 1 103 ? 13.005 7.634 -6.293 1.00 88.62 103 PRO A CA 1
ATOM 814 C C . PRO A 1 103 ? 13.584 7.228 -7.652 1.00 88.62 103 PRO A C 1
ATOM 816 O O . PRO A 1 103 ? 14.741 6.817 -7.742 1.00 88.62 103 PRO A O 1
ATOM 819 N N . ILE A 1 104 ? 12.792 7.397 -8.709 1.00 84.88 104 ILE A N 1
ATOM 820 C CA . ILE A 1 104 ? 13.279 7.295 -10.084 1.00 84.88 104 ILE A CA 1
ATOM 821 C C . ILE A 1 104 ? 13.935 8.633 -10.429 1.00 84.88 104 ILE A C 1
ATOM 823 O O . ILE A 1 104 ? 13.271 9.668 -10.471 1.00 84.88 104 ILE A O 1
ATOM 827 N N . PHE A 1 105 ? 15.248 8.615 -10.648 1.00 78.44 105 PHE A N 1
ATOM 828 C CA . PHE A 1 105 ? 16.034 9.784 -11.045 1.00 78.44 105 PHE A CA 1
ATOM 829 C C . PHE A 1 105 ? 16.243 9.792 -12.567 1.00 78.44 105 PHE A C 1
ATOM 831 O O . PHE A 1 105 ? 17.376 9.784 -13.042 1.00 78.44 105 PHE A O 1
ATOM 838 N N . SER A 1 106 ? 15.169 9.740 -13.356 1.00 67.88 106 SER A N 1
ATOM 839 C CA . SER A 1 106 ? 15.278 9.997 -14.797 1.00 67.88 106 SER A CA 1
ATOM 840 C C . SER A 1 106 ? 15.524 11.493 -15.020 1.00 67.88 106 SER A C 1
ATOM 842 O O . SER A 1 106 ? 14.872 12.324 -14.384 1.00 67.88 106 SER A O 1
ATOM 844 N N . ARG A 1 107 ? 16.500 11.818 -15.871 1.00 47.53 107 ARG A N 1
ATOM 845 C CA . ARG A 1 107 ? 16.958 13.181 -16.174 1.00 47.53 107 ARG A CA 1
ATOM 846 C C . ARG A 1 107 ? 16.185 13.799 -17.331 1.00 47.53 107 ARG A C 1
ATOM 848 O O . ARG A 1 107 ? 15.806 13.028 -18.237 1.00 47.53 107 ARG A O 1
#

Radius of gyration: 15.32 Å; Cα contacts (8 Å, |Δi|>4): 200; chains: 1; bounding box: 41×35×35 Å

Nearest PDB structures (foldseek):
  8ove-assembly1_Ba  TM=5.069E-01  e=1.006E-01  Trypanosoma brucei brucei
  6bkj-assembly3_C  TM=5.235E-01  e=2.819E+00  Homo sapiens
  4x2y-assembly1_A  TM=2.682E-01  e=6.969E-01  Murine norovirus 1
  5t6g-assembly2_B  TM=3.018E-01  e=2.819E+00  Norovirus Hu/1968/US
  4x2y-assembly2_B  TM=2.414E-01  e=1.738E+00  Murine norovirus 1

pLDDT: mean 93.98, std 6.66, range [47.53, 98.56]

Organism: NCBI:txid1033252